Protein AF-A0A920D4X5-F1 (afdb_monomer)

Secondary structure (DSSP, 8-state):
-PPEEEEEE--TT-EEEETTTTEEEE-SHHHHHHTGGG-TTEEE-STTSEEEEEE---S---SSEEES-HHHHHHHHTS---TTS-----------

Nearest PDB structures (foldseek):
  6ac6-assembly3_B  TM=3.930E-01  e=8.722E+00  Mycolicibacterium smegmatis MC2 155
  6ac8-assembly3_B  TM=4.081E-01  e=9.304E+00  Mycolicibacterium smegmatis MC2 155

Structure (mmCIF, N/CA/C/O backbone):
data_AF-A0A920D4X5-F1
#
_entry.id   AF-A0A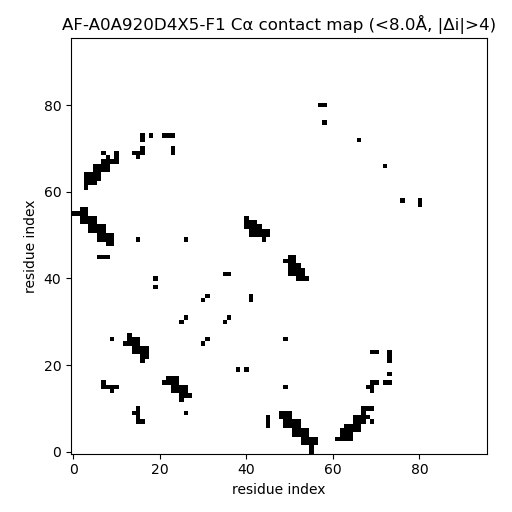920D4X5-F1
#
loop_
_atom_site.group_PDB
_atom_site.id
_atom_site.type_symbol
_atom_site.label_atom_id
_atom_site.label_alt_id
_atom_site.label_comp_id
_atom_site.label_asym_id
_atom_site.label_entity_id
_atom_site.label_seq_id
_atom_site.pdbx_PDB_ins_code
_atom_site.Cartn_x
_atom_site.Cartn_y
_atom_site.Cartn_z
_atom_site.occupancy
_atom_site.B_iso_or_equiv
_atom_site.auth_seq_id
_atom_site.auth_comp_id
_atom_site.auth_asym_id
_atom_site.auth_atom_id
_atom_site.pdbx_PDB_model_num
ATOM 1 N N . MET A 1 1 ? 8.922 7.213 -16.453 1.00 59.22 1 MET A N 1
ATOM 2 C CA . MET A 1 1 ? 9.005 5.748 -16.259 1.00 59.22 1 MET A CA 1
ATOM 3 C C . MET A 1 1 ? 7.571 5.243 -16.155 1.00 59.22 1 MET A C 1
ATOM 5 O O . MET A 1 1 ? 6.725 6.073 -15.837 1.00 59.22 1 MET A O 1
ATOM 9 N N . PRO A 1 2 ? 7.246 3.993 -16.524 1.00 82.12 2 PRO A N 1
ATOM 10 C CA . PRO A 1 2 ? 5.877 3.510 -16.369 1.00 82.12 2 PRO A CA 1
ATOM 11 C C . PRO A 1 2 ? 5.537 3.420 -14.877 1.00 82.12 2 PRO A C 1
ATOM 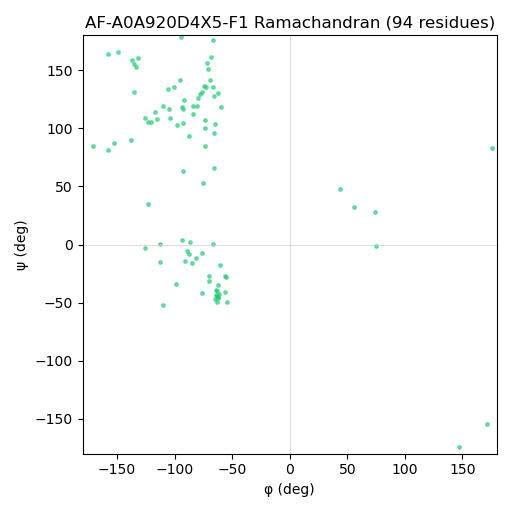13 O O . PRO A 1 2 ? 6.359 2.961 -14.086 1.00 82.12 2 PRO A O 1
ATOM 16 N N . GLN A 1 3 ? 4.350 3.891 -14.499 1.00 93.81 3 GLN A N 1
ATOM 17 C CA . GLN A 1 3 ? 3.829 3.663 -13.156 1.00 93.81 3 GLN A CA 1
ATOM 18 C C . GLN A 1 3 ? 3.360 2.209 -13.060 1.00 93.81 3 GLN A C 1
ATOM 20 O O . GLN A 1 3 ? 2.702 1.733 -13.982 1.00 93.81 3 GLN A O 1
ATOM 25 N N . ILE A 1 4 ? 3.683 1.527 -11.963 1.00 97.50 4 ILE A N 1
ATOM 26 C CA . ILE A 1 4 ? 3.310 0.123 -11.736 1.00 97.50 4 ILE A CA 1
ATOM 27 C C . ILE A 1 4 ? 2.103 0.076 -10.805 1.00 97.50 4 ILE A C 1
ATOM 29 O O . ILE A 1 4 ? 2.079 0.802 -9.806 1.00 97.50 4 ILE A O 1
ATOM 33 N N . ASN A 1 5 ? 1.101 -0.757 -11.110 1.00 98.19 5 ASN A N 1
ATOM 34 C CA . ASN A 1 5 ? -0.029 -0.960 -10.202 1.00 98.19 5 ASN A CA 1
ATOM 35 C C . ASN A 1 5 ? 0.322 -2.009 -9.135 1.00 98.19 5 ASN A C 1
ATOM 37 O O . ASN A 1 5 ? 0.465 -3.195 -9.431 1.00 98.19 5 ASN A O 1
ATOM 41 N N . HIS A 1 6 ? 0.433 -1.586 -7.880 1.00 98.44 6 HIS A N 1
ATOM 42 C CA . HIS A 1 6 ? 0.666 -2.448 -6.726 1.00 98.44 6 HIS A CA 1
ATOM 43 C C . HIS A 1 6 ? -0.660 -2.832 -6.076 1.00 98.44 6 HIS A C 1
ATOM 45 O O . HIS A 1 6 ? -1.371 -1.982 -5.539 1.00 98.44 6 HIS A O 1
ATOM 51 N N . ILE A 1 7 ? -0.967 -4.127 -6.057 1.00 98.62 7 ILE A N 1
ATOM 52 C CA . ILE A 1 7 ? -2.147 -4.673 -5.385 1.00 98.62 7 ILE A CA 1
ATOM 53 C C . ILE A 1 7 ? -1.714 -5.200 -4.017 1.00 98.62 7 ILE A C 1
ATOM 55 O O . ILE A 1 7 ? -1.124 -6.277 -3.907 1.00 98.62 7 ILE A O 1
ATOM 59 N N . HIS A 1 8 ? -2.008 -4.437 -2.966 1.00 98.56 8 HIS A N 1
ATOM 60 C CA . HIS A 1 8 ? -1.709 -4.797 -1.584 1.00 98.56 8 HIS A CA 1
ATOM 61 C C . HIS A 1 8 ? -2.890 -5.508 -0.944 1.00 98.56 8 HIS A C 1
ATOM 63 O O . HIS A 1 8 ? -3.856 -4.863 -0.534 1.00 98.56 8 HIS A O 1
ATOM 69 N N . TYR A 1 9 ? -2.789 -6.826 -0.798 1.00 98.56 9 TYR A N 1
ATOM 70 C CA . TYR A 1 9 ? -3.734 -7.597 -0.003 1.00 98.56 9 TYR A CA 1
ATOM 71 C C . TYR A 1 9 ? -3.452 -7.406 1.483 1.00 98.56 9 TYR A C 1
ATOM 73 O O . TYR A 1 9 ? -2.308 -7.509 1.931 1.00 98.56 9 TYR A O 1
ATOM 81 N N . ALA A 1 10 ? -4.507 -7.118 2.241 1.00 98.31 10 ALA A N 1
ATOM 82 C CA . ALA A 1 10 ? -4.412 -7.006 3.682 1.00 98.31 10 ALA A CA 1
ATOM 83 C C . ALA A 1 10 ? -4.148 -8.382 4.308 1.00 98.31 10 ALA A C 1
ATOM 85 O O . ALA A 1 10 ? -4.702 -9.393 3.869 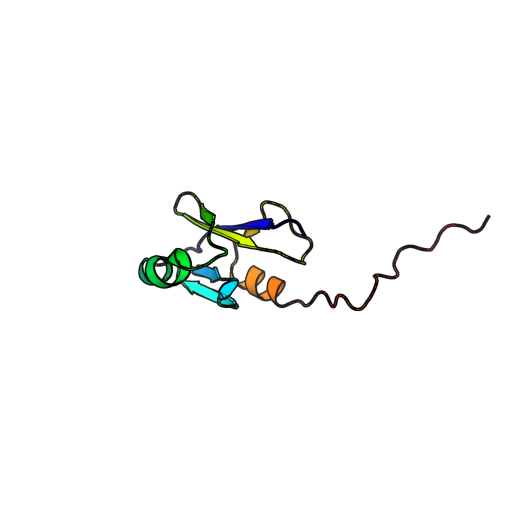1.00 98.31 10 ALA A O 1
ATOM 86 N N . THR A 1 11 ? -3.310 -8.417 5.343 1.00 98.44 11 THR A N 1
ATOM 87 C CA . THR A 1 11 ? -3.113 -9.622 6.161 1.00 98.44 11 THR A CA 1
ATOM 88 C C . THR A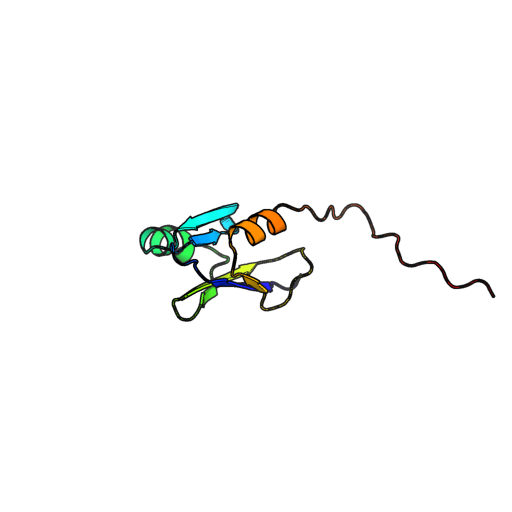 1 11 ? -4.383 -9.976 6.945 1.00 98.44 11 THR A C 1
ATOM 90 O O . THR A 1 11 ? -5.358 -9.223 6.969 1.00 98.44 11 THR A O 1
ATOM 93 N N . ASP A 1 12 ? -4.359 -11.101 7.659 1.00 97.50 12 ASP A N 1
ATOM 94 C CA . ASP A 1 12 ? -5.388 -11.491 8.634 1.00 97.50 12 ASP A CA 1
ATOM 95 C C . ASP A 1 12 ? -5.625 -10.432 9.730 1.00 97.50 12 ASP A C 1
ATOM 97 O O . ASP A 1 12 ? -6.734 -10.295 10.245 1.00 97.50 12 ASP A O 1
ATOM 101 N N . LYS A 1 13 ? -4.602 -9.634 10.046 1.00 97.38 13 LYS A N 1
ATOM 102 C CA . LYS A 1 13 ? -4.666 -8.493 10.974 1.00 97.38 13 LYS A CA 1
ATOM 103 C C . LYS A 1 13 ? -5.095 -7.183 10.309 1.00 97.38 13 LYS A C 1
ATOM 105 O O . LYS A 1 13 ? -5.146 -6.143 10.970 1.00 97.38 13 LYS A O 1
ATOM 110 N N . GLY A 1 14 ? -5.393 -7.216 9.013 1.00 97.81 14 GLY A N 1
ATOM 111 C CA . GLY A 1 14 ? -5.752 -6.041 8.231 1.00 97.81 14 GLY A CA 1
ATOM 112 C C . GLY A 1 14 ? -4.556 -5.145 7.911 1.00 97.81 14 GLY A C 1
ATOM 113 O O . GLY A 1 14 ? -4.734 -3.937 7.795 1.00 97.81 14 GLY A O 1
ATOM 114 N N . GLU A 1 15 ? -3.337 -5.680 7.826 1.00 98.69 15 GLU A N 1
ATOM 115 C CA . GLU A 1 15 ? -2.130 -4.877 7.600 1.00 98.69 15 GLU A CA 1
ATOM 116 C C . GLU A 1 15 ? -1.738 -4.827 6.121 1.00 98.69 15 GLU A C 1
ATOM 118 O O . GLU A 1 15 ? -1.809 -5.832 5.419 1.00 98.69 15 GLU A O 1
ATOM 123 N N . VAL A 1 16 ? -1.269 -3.666 5.658 1.00 98.56 16 VAL A N 1
ATOM 124 C CA . VAL A 1 16 ? -0.706 -3.459 4.314 1.00 98.56 16 VAL A CA 1
ATOM 125 C C . VAL A 1 16 ? 0.558 -2.608 4.381 1.00 98.56 16 VAL A C 1
ATOM 127 O O . VAL A 1 16 ? 0.767 -1.846 5.327 1.00 98.56 16 VAL A O 1
ATOM 130 N N . TYR A 1 17 ? 1.406 -2.696 3.356 1.00 98.31 17 TYR A N 1
ATOM 131 C CA . TYR A 1 17 ? 2.501 -1.747 3.192 1.00 98.31 17 TYR A CA 1
ATOM 132 C C . TYR A 1 17 ? 1.971 -0.451 2.574 1.00 98.31 17 TYR A C 1
ATOM 134 O O . TYR A 1 17 ? 1.353 -0.472 1.516 1.00 98.31 17 TYR A O 1
ATOM 142 N N . CYS A 1 18 ? 2.231 0.685 3.220 1.00 97.56 18 CYS A N 1
ATOM 143 C CA . CYS A 1 18 ? 1.918 2.002 2.680 1.00 97.56 18 CYS A CA 1
ATOM 144 C C . CYS A 1 18 ? 3.201 2.672 2.177 1.00 97.56 18 CYS A C 1
ATOM 146 O O . CYS A 1 18 ? 4.023 3.114 2.987 1.00 97.56 18 CYS A O 1
ATOM 148 N N . CYS A 1 19 ? 3.349 2.797 0.853 1.00 95.31 19 CYS A N 1
ATOM 149 C CA . CYS A 1 19 ? 4.517 3.434 0.235 1.00 95.31 19 CYS A CA 1
ATOM 150 C C . CYS A 1 19 ? 4.648 4.914 0.631 1.00 95.31 19 CYS A C 1
ATOM 152 O O . CYS A 1 19 ? 5.715 5.336 1.070 1.00 95.31 19 CYS A O 1
ATOM 154 N N . LEU A 1 20 ? 3.554 5.690 0.589 1.00 91.56 20 LEU A N 1
ATOM 155 C CA . LEU A 1 20 ? 3.561 7.114 0.963 1.00 91.56 20 LEU A CA 1
ATOM 156 C C . LEU A 1 20 ? 4.080 7.347 2.390 1.00 91.56 20 LEU A C 1
ATOM 158 O O . LEU A 1 20 ? 4.823 8.291 2.646 1.00 91.56 20 LEU A O 1
ATOM 162 N N . ARG A 1 21 ? 3.677 6.489 3.333 1.00 93.94 21 ARG A N 1
ATOM 163 C CA . ARG A 1 21 ? 4.096 6.575 4.740 1.00 93.94 21 ARG A CA 1
ATOM 164 C C . ARG A 1 21 ? 5.373 5.800 5.048 1.00 93.94 21 ARG A C 1
ATOM 166 O O . ARG A 1 21 ? 5.833 5.846 6.187 1.00 93.94 21 ARG A O 1
ATOM 173 N N . ASN A 1 22 ? 5.883 5.069 4.064 1.00 95.38 22 ASN A N 1
ATOM 174 C CA . ASN A 1 22 ? 7.002 4.149 4.148 1.00 95.38 22 ASN A CA 1
ATOM 175 C C . ASN A 1 22 ? 6.990 3.227 5.387 1.00 95.38 22 ASN A C 1
ATOM 177 O O . ASN A 1 22 ? 7.990 3.099 6.094 1.00 95.38 22 ASN A O 1
ATOM 181 N N . ARG A 1 23 ? 5.848 2.593 5.674 1.00 97.38 23 ARG A N 1
ATOM 182 C CA . ARG A 1 23 ? 5.706 1.633 6.783 1.00 97.38 23 ARG A CA 1
ATOM 183 C C . ARG A 1 23 ? 4.529 0.686 6.570 1.00 97.38 23 ARG A C 1
ATOM 185 O O . ARG A 1 23 ? 3.633 0.982 5.779 1.00 97.38 23 ARG A O 1
ATOM 192 N N . VAL A 1 24 ? 4.508 -0.413 7.319 1.00 98.44 24 VAL A N 1
ATOM 193 C CA . VAL A 1 24 ? 3.316 -1.263 7.453 1.00 98.44 24 VAL A CA 1
ATOM 194 C C . VAL A 1 24 ? 2.283 -0.546 8.325 1.00 98.44 24 VAL A C 1
ATOM 196 O O . VAL A 1 24 ? 2.630 0.080 9.330 1.00 98.44 24 VAL A O 1
ATOM 199 N N . VAL A 1 25 ? 1.023 -0.570 7.902 1.00 98.19 25 VAL A N 1
ATOM 200 C CA . VAL A 1 25 ? -0.102 0.109 8.555 1.00 98.19 25 VAL A CA 1
ATOM 201 C C . VAL A 1 25 ? -1.303 -0.821 8.627 1.00 98.19 25 VAL A C 1
ATOM 203 O O . VAL A 1 25 ? -1.455 -1.695 7.778 1.00 98.19 25 VAL A O 1
ATOM 206 N N . ARG A 1 26 ? -2.190 -0.586 9.596 1.00 98.12 26 ARG A N 1
ATOM 207 C CA . ARG A 1 26 ? -3.520 -1.196 9.598 1.00 98.12 26 ARG A CA 1
ATOM 208 C C . ARG A 1 26 ? -4.424 -0.455 8.612 1.00 98.12 26 ARG A C 1
ATOM 210 O O . ARG A 1 26 ? -4.504 0.769 8.660 1.00 98.12 26 ARG A O 1
ATOM 217 N N . LEU A 1 27 ? -5.083 -1.195 7.731 1.00 97.75 27 LEU A N 1
ATOM 218 C CA . LEU A 1 27 ? -5.987 -0.696 6.701 1.00 97.75 27 LEU A CA 1
ATOM 219 C C . LEU A 1 27 ? -7.435 -0.678 7.211 1.00 97.75 27 LEU A C 1
ATOM 221 O O . LEU A 1 27 ? -8.307 -1.394 6.719 1.00 97.75 27 LEU A O 1
ATOM 225 N N . ASP A 1 28 ? -7.679 0.131 8.235 1.00 96.69 28 ASP A N 1
ATOM 226 C CA . ASP A 1 28 ? -9.019 0.388 8.758 1.00 96.69 28 ASP A CA 1
ATOM 227 C C . ASP A 1 28 ? -9.642 1.654 8.146 1.00 96.69 28 ASP A C 1
ATOM 229 O O . ASP A 1 28 ? -9.052 2.330 7.300 1.00 96.69 28 ASP A O 1
ATOM 233 N N . GLU A 1 29 ? -10.875 1.959 8.544 1.00 95.75 29 GLU A N 1
ATOM 234 C CA . GLU A 1 29 ? -11.629 3.106 8.035 1.00 95.75 29 GLU A CA 1
ATOM 235 C C . GLU A 1 29 ? -10.958 4.453 8.357 1.00 95.75 29 GLU A C 1
ATOM 237 O O . GLU A 1 29 ? -10.969 5.357 7.519 1.00 95.75 29 GLU A O 1
ATOM 242 N N . ASP A 1 30 ? -10.301 4.581 9.517 1.00 95.88 30 ASP A N 1
ATOM 243 C CA . ASP A 1 30 ? -9.511 5.775 9.851 1.00 95.88 30 ASP A CA 1
ATOM 244 C C . ASP A 1 30 ? -8.353 5.931 8.862 1.00 95.88 30 ASP A C 1
ATOM 246 O O . ASP A 1 30 ? -8.154 7.010 8.295 1.00 95.88 30 ASP A O 1
ATOM 250 N N . HIS A 1 31 ? -7.636 4.841 8.564 1.00 95.94 31 HIS A N 1
ATOM 251 C CA . HIS A 1 31 ? -6.550 4.902 7.598 1.00 95.94 31 HIS A CA 1
ATOM 252 C C . HIS A 1 31 ? -7.040 5.275 6.194 1.00 95.94 31 HIS A C 1
ATOM 254 O O . HIS A 1 31 ? -6.447 6.125 5.522 1.00 95.94 31 HIS A O 1
ATOM 260 N N . ARG A 1 32 ? -8.144 4.663 5.758 1.00 96.00 32 ARG A N 1
ATOM 261 C CA . ARG A 1 32 ? -8.750 4.901 4.443 1.00 96.00 32 ARG A CA 1
ATOM 262 C C . ARG A 1 32 ? -9.225 6.345 4.291 1.00 96.00 32 ARG A C 1
ATOM 264 O O . ARG A 1 32 ? -8.875 7.010 3.317 1.00 96.00 32 ARG A O 1
ATOM 271 N N . SER A 1 33 ? -9.970 6.844 5.273 1.00 95.06 33 SER A N 1
ATOM 272 C CA . SER A 1 33 ? -10.568 8.182 5.241 1.00 95.06 33 SER A CA 1
ATOM 273 C C . SER A 1 33 ? -9.544 9.305 5.373 1.00 95.06 33 SER A C 1
ATOM 275 O O . SER A 1 33 ? -9.740 10.368 4.787 1.00 95.06 33 SER A O 1
ATOM 277 N N . ARG A 1 34 ? -8.441 9.090 6.100 1.00 94.00 34 ARG A N 1
ATOM 278 C CA . ARG A 1 34 ? -7.447 10.143 6.369 1.00 94.00 34 ARG A CA 1
ATOM 279 C C . ARG A 1 34 ? -6.235 10.102 5.457 1.00 94.00 34 ARG A C 1
ATOM 281 O O . ARG A 1 34 ? -5.678 11.156 5.160 1.00 94.00 34 ARG A O 1
ATOM 288 N N . PHE A 1 35 ? -5.799 8.911 5.052 1.00 95.81 35 PHE A N 1
ATOM 289 C CA . PHE A 1 35 ? -4.579 8.753 4.262 1.00 95.81 35 PHE A CA 1
ATOM 290 C C . PHE A 1 35 ? -4.880 8.329 2.831 1.00 95.81 35 PHE A C 1
ATOM 292 O O . PHE A 1 35 ? -4.414 9.005 1.921 1.00 95.81 35 PHE A O 1
ATOM 299 N N . CYS A 1 36 ? -5.665 7.272 2.599 1.00 96.81 36 CYS A N 1
ATOM 300 C CA . CYS A 1 36 ? -5.935 6.819 1.226 1.00 96.81 36 CYS A CA 1
ATOM 301 C C . CYS A 1 36 ? -6.698 7.873 0.409 1.00 96.81 36 CYS A C 1
ATOM 303 O O . CYS A 1 36 ? -6.298 8.158 -0.714 1.00 96.81 36 CYS A O 1
ATOM 305 N N . SER A 1 37 ? -7.715 8.513 0.994 1.00 94.62 37 SER A N 1
ATOM 306 C CA . SER A 1 37 ? -8.564 9.529 0.341 1.00 94.62 37 SER A CA 1
ATOM 307 C C . SER A 1 37 ? -7.810 10.728 -0.252 1.00 94.62 37 SER A C 1
ATOM 309 O O . SER A 1 37 ? -8.287 11.353 -1.195 1.00 94.62 37 SER A O 1
ATOM 311 N N . SER A 1 38 ? -6.641 11.058 0.304 1.00 94.31 38 SER A N 1
ATOM 312 C CA . SER A 1 38 ? -5.796 12.182 -0.119 1.00 94.31 38 SER A CA 1
ATOM 313 C C . SER A 1 38 ? -4.471 11.734 -0.744 1.00 94.31 38 SER A C 1
ATOM 315 O O . SER A 1 38 ? -3.649 12.561 -1.145 1.00 94.31 38 SER A O 1
ATOM 317 N N . CYS A 1 39 ? -4.233 10.424 -0.836 1.00 97.44 39 CYS A N 1
ATOM 318 C CA . CYS A 1 39 ? -2.993 9.875 -1.356 1.00 97.44 39 CYS A CA 1
ATOM 319 C C . CYS A 1 39 ? -3.000 9.891 -2.887 1.00 97.44 39 CYS A C 1
ATOM 321 O O . CYS A 1 39 ? -3.774 9.181 -3.518 1.00 97.44 39 CYS A O 1
ATOM 323 N N . LYS A 1 40 ? -2.049 10.607 -3.496 1.00 95.94 40 LYS A N 1
ATOM 324 C CA . LYS A 1 40 ? -1.865 10.645 -4.961 1.00 95.94 40 LYS A CA 1
ATOM 325 C C . LYS A 1 40 ? -1.557 9.289 -5.614 1.00 95.94 40 LYS A C 1
ATOM 327 O O . LYS A 1 40 ? -1.613 9.188 -6.830 1.00 95.94 40 LYS A O 1
ATOM 332 N N . MET A 1 41 ? -1.138 8.301 -4.821 1.00 97.06 41 MET A N 1
ATOM 333 C CA . MET A 1 41 ? -0.847 6.947 -5.297 1.00 97.06 41 MET A CA 1
ATOM 334 C C . MET A 1 41 ? -2.079 6.045 -5.211 1.00 97.06 41 MET A C 1
ATOM 336 O O . MET A 1 41 ? -2.041 4.956 -5.756 1.00 97.06 41 MET A O 1
ATOM 340 N N . TYR A 1 42 ? -3.139 6.434 -4.497 1.00 97.94 42 TYR A N 1
ATOM 341 C CA . TYR A 1 42 ? -4.313 5.583 -4.325 1.00 97.94 42 TYR A CA 1
ATOM 342 C C . TYR A 1 42 ? -5.036 5.376 -5.660 1.00 97.94 42 TYR A C 1
ATOM 344 O O . TYR A 1 42 ? -5.368 6.349 -6.333 1.00 97.94 42 TYR A O 1
ATOM 352 N N . ASN A 1 43 ? -5.282 4.116 -6.021 1.00 97.62 43 ASN A N 1
ATOM 353 C CA . ASN A 1 43 ? -5.892 3.732 -7.296 1.00 97.62 43 ASN A CA 1
ATOM 354 C C . ASN A 1 43 ? -7.143 2.847 -7.135 1.00 97.62 43 ASN A C 1
ATOM 356 O O . ASN A 1 43 ? -7.803 2.529 -8.119 1.00 97.62 43 ASN A O 1
ATOM 360 N N . GLY A 1 44 ? -7.503 2.472 -5.903 1.00 97.31 44 GLY A N 1
ATOM 361 C CA . GLY A 1 44 ? -8.747 1.762 -5.624 1.00 97.31 44 GLY A CA 1
ATOM 362 C C . GLY A 1 44 ? -8.665 0.770 -4.472 1.00 97.31 44 GLY A C 1
ATOM 363 O O . GLY A 1 44 ? -7.660 0.648 -3.767 1.00 97.31 44 GLY A O 1
ATOM 364 N N . ASP A 1 45 ? -9.759 0.038 -4.305 1.00 95.56 45 ASP A N 1
ATOM 365 C CA . ASP A 1 45 ? -9.926 -1.014 -3.315 1.00 95.56 45 ASP A CA 1
ATOM 366 C C . ASP A 1 45 ? -9.835 -2.364 -4.015 1.00 95.56 45 ASP A C 1
ATOM 368 O O . ASP A 1 45 ? -10.700 -2.675 -4.829 1.00 95.56 45 ASP A O 1
ATOM 372 N N . ALA A 1 46 ? -8.831 -3.177 -3.676 1.00 96.94 46 ALA A N 1
ATOM 373 C CA . ALA A 1 46 ? -8.531 -4.470 -4.307 1.00 96.94 46 ALA A CA 1
ATOM 374 C C . ALA A 1 46 ? -9.640 -5.529 -4.077 1.00 96.94 46 ALA A C 1
ATOM 376 O O . ALA A 1 46 ? -9.468 -6.505 -3.335 1.00 96.94 46 ALA A O 1
ATOM 377 N N . GLY A 1 47 ? -10.830 -5.306 -4.638 1.00 94.19 47 GLY A N 1
ATOM 378 C CA . GLY A 1 47 ? -12.057 -6.052 -4.359 1.00 94.19 47 GLY A CA 1
ATOM 379 C C . GLY A 1 47 ? -12.440 -6.059 -2.875 1.00 94.19 47 GLY A C 1
ATOM 380 O O . GLY A 1 47 ? -12.913 -7.076 -2.377 1.00 94.19 47 GLY A O 1
ATOM 381 N N . GLY A 1 48 ? -12.140 -4.984 -2.136 1.00 94.50 48 GLY A N 1
ATOM 382 C CA . GLY A 1 48 ? -12.384 -4.882 -0.688 1.00 94.50 48 GLY A CA 1
ATOM 383 C C . GLY A 1 48 ? -11.415 -5.671 0.206 1.00 94.50 48 GLY A C 1
ATOM 384 O O . GLY A 1 48 ? -11.504 -5.583 1.427 1.00 94.50 48 GLY A O 1
ATOM 385 N N . ARG A 1 49 ? -10.455 -6.409 -0.368 1.00 96.88 49 ARG A N 1
ATOM 386 C CA . ARG A 1 49 ? -9.477 -7.230 0.379 1.00 96.88 49 ARG A CA 1
ATOM 387 C C . ARG A 1 49 ? -8.162 -6.505 0.675 1.00 96.88 49 ARG A C 1
ATOM 389 O O . ARG A 1 49 ? -7.217 -7.114 1.170 1.00 96.88 49 ARG A O 1
ATOM 396 N N . GLY A 1 50 ? -8.067 -5.229 0.320 1.00 97.81 50 GLY A N 1
ATOM 397 C CA . GLY A 1 50 ? -6.804 -4.507 0.287 1.00 97.81 50 GLY A CA 1
ATOM 398 C C . GLY A 1 50 ? -6.928 -3.129 -0.351 1.00 97.81 50 GLY A C 1
ATOM 399 O O . GLY A 1 50 ? -8.020 -2.554 -0.359 1.00 97.81 50 GLY A O 1
ATOM 400 N N . VAL A 1 51 ? -5.818 -2.633 -0.900 1.00 98.31 51 VAL A N 1
ATOM 401 C CA . VAL A 1 51 ? -5.749 -1.400 -1.704 1.00 98.31 51 VAL A CA 1
ATOM 402 C C . VAL A 1 51 ? -4.933 -1.610 -2.970 1.00 98.31 51 VAL A C 1
ATOM 404 O O . VAL A 1 51 ? -4.010 -2.423 -2.997 1.00 98.31 51 VAL A O 1
ATOM 407 N N . GLU A 1 52 ? -5.251 -0.828 -3.989 1.00 98.56 52 GLU A N 1
ATOM 408 C CA . GLU A 1 52 ? -4.448 -0.670 -5.193 1.00 98.56 52 GLU A CA 1
ATOM 409 C C . GLU A 1 52 ? -3.744 0.683 -5.153 1.00 98.56 52 GLU A C 1
ATOM 411 O O . GLU A 1 52 ? -4.353 1.708 -4.824 1.00 98.56 52 GLU A O 1
ATOM 416 N N . CYS A 1 53 ? -2.452 0.682 -5.464 1.00 98.12 53 CYS A N 1
ATOM 417 C CA . CYS A 1 53 ? -1.612 1.867 -5.425 1.00 98.12 53 CYS A CA 1
ATOM 418 C C . CYS A 1 53 ? -0.736 1.952 -6.679 1.00 98.12 53 CYS A C 1
ATOM 420 O O . CYS A 1 53 ? -0.047 0.997 -7.013 1.00 98.12 53 CYS A O 1
ATOM 422 N N . LEU A 1 54 ? -0.706 3.110 -7.329 1.00 97.75 54 LEU A N 1
ATOM 423 C CA . LEU A 1 54 ? 0.046 3.370 -8.552 1.00 97.75 54 LEU A CA 1
ATOM 424 C C . LEU A 1 54 ? 1.221 4.318 -8.252 1.00 97.75 54 LEU A C 1
ATOM 426 O O . LEU A 1 54 ? 1.009 5.446 -7.792 1.00 97.75 54 LEU A O 1
ATOM 430 N N . TRP A 1 55 ? 2.465 3.888 -8.489 1.00 95.38 55 TRP A N 1
ATOM 431 C CA . TRP A 1 55 ? 3.644 4.756 -8.338 1.00 95.38 55 TRP A CA 1
ATOM 432 C C . TRP A 1 55 ? 4.793 4.401 -9.290 1.00 95.38 55 TRP A C 1
ATOM 434 O O . TRP A 1 55 ? 4.816 3.337 -9.903 1.00 95.38 55 TRP A O 1
ATOM 444 N N . ASP A 1 56 ? 5.753 5.324 -9.408 1.00 93.50 56 ASP A N 1
ATOM 445 C CA . ASP A 1 56 ? 6.999 5.126 -10.157 1.00 93.50 56 ASP A CA 1
ATOM 446 C C . ASP A 1 56 ? 7.935 4.193 -9.373 1.00 93.50 56 ASP A C 1
ATOM 448 O O . ASP A 1 56 ? 8.766 4.644 -8.578 1.00 93.50 56 ASP A O 1
ATOM 452 N N . ASP A 1 57 ? 7.759 2.882 -9.530 1.00 92.44 57 ASP A N 1
ATOM 453 C CA . ASP A 1 57 ? 8.619 1.900 -8.876 1.00 92.44 57 ASP A CA 1
ATOM 454 C C . ASP A 1 57 ? 9.889 1.664 -9.694 1.00 92.44 57 ASP A C 1
ATOM 456 O O . ASP A 1 57 ? 9.848 1.244 -10.848 1.00 92.44 57 ASP A O 1
ATOM 460 N N . LEU A 1 58 ? 11.045 1.945 -9.094 1.00 89.75 58 LEU A N 1
ATOM 461 C CA . LEU A 1 58 ? 12.341 1.749 -9.747 1.00 89.75 58 LEU A CA 1
ATOM 462 C C . LEU A 1 58 ? 12.813 0.287 -9.677 1.00 89.75 58 LEU A C 1
ATOM 464 O O . LEU A 1 58 ? 13.804 -0.089 -10.319 1.00 89.75 58 LEU A O 1
ATOM 468 N N . ARG A 1 59 ? 12.163 -0.549 -8.863 1.00 91.81 59 ARG A N 1
ATOM 469 C CA . ARG A 1 59 ? 12.473 -1.975 -8.744 1.00 91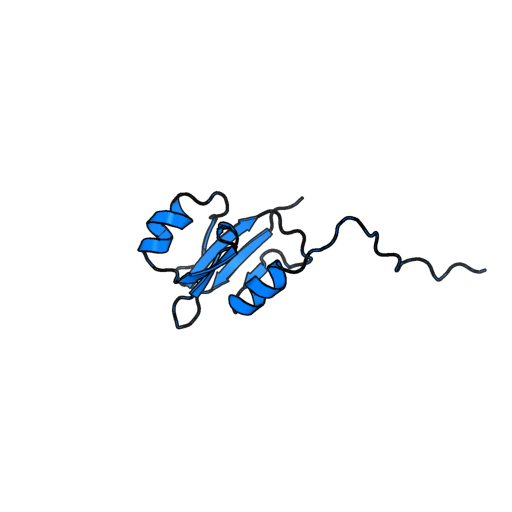.81 59 ARG A CA 1
ATOM 470 C C . ARG A 1 59 ? 12.012 -2.713 -9.999 1.00 91.81 59 ARG A C 1
ATOM 472 O O . ARG A 1 59 ? 11.167 -2.250 -10.747 1.00 91.81 59 ARG A O 1
ATOM 479 N N . ASP A 1 60 ? 12.639 -3.857 -10.244 1.00 92.00 60 ASP A N 1
ATOM 480 C CA . ASP A 1 60 ? 12.201 -4.762 -11.306 1.00 92.00 60 ASP A CA 1
ATOM 481 C C . ASP A 1 60 ? 11.129 -5.689 -10.721 1.00 92.00 60 ASP A C 1
ATOM 483 O O . ASP A 1 60 ? 11.447 -6.653 -10.021 1.00 92.00 60 ASP A O 1
ATOM 487 N N . VAL A 1 61 ? 9.865 -5.297 -10.880 1.00 93.94 61 VAL A N 1
ATOM 488 C CA . VAL A 1 61 ? 8.681 -6.008 -10.380 1.00 93.94 61 VAL A CA 1
ATOM 489 C C . VAL A 1 61 ? 7.649 -6.137 -11.498 1.00 93.94 61 VAL A C 1
ATOM 491 O O . VAL A 1 61 ? 7.711 -5.423 -12.497 1.00 93.94 61 VAL A O 1
ATOM 494 N N . SER A 1 62 ? 6.712 -7.074 -11.355 1.00 96.38 62 SER A N 1
ATOM 495 C CA . SER A 1 62 ? 5.648 -7.264 -12.343 1.00 96.38 62 SER A CA 1
ATOM 496 C C . SER A 1 62 ? 4.669 -6.092 -12.354 1.00 96.38 62 SER A C 1
ATOM 498 O O . SER A 1 62 ? 4.552 -5.367 -11.371 1.00 96.38 62 SER A O 1
ATOM 500 N N . ASP A 1 63 ? 3.904 -5.962 -13.437 1.00 96.25 63 ASP A N 1
ATOM 501 C CA . ASP A 1 63 ? 2.767 -5.045 -13.517 1.00 96.25 63 ASP A CA 1
ATOM 502 C C . ASP A 1 63 ? 1.499 -5.824 -13.930 1.00 96.25 63 ASP A C 1
ATOM 504 O O . ASP A 1 63 ? 1.435 -6.315 -15.062 1.00 96.25 63 ASP A O 1
ATOM 508 N N . PRO A 1 64 ? 0.518 -6.025 -13.024 1.00 97.25 64 PRO A N 1
ATOM 509 C CA . PRO A 1 64 ? 0.493 -5.544 -11.639 1.00 97.25 64 PRO A CA 1
ATOM 510 C C . PRO A 1 64 ? 1.491 -6.272 -10.714 1.00 97.25 64 PRO A C 1
ATOM 512 O O . PRO A 1 64 ? 1.791 -7.458 -10.895 1.00 97.25 64 PRO A O 1
ATOM 515 N N . HIS A 1 65 ? 1.968 -5.583 -9.672 1.00 98.06 65 HIS A N 1
ATOM 516 C CA . HIS A 1 65 ? 2.782 -6.167 -8.597 1.00 98.06 65 HIS A CA 1
ATOM 517 C C . HIS A 1 65 ? 1.888 -6.609 -7.444 1.00 98.06 65 HIS A C 1
ATOM 519 O O . HIS A 1 65 ? 1.220 -5.795 -6.805 1.00 98.06 65 HIS A O 1
ATOM 525 N N . LEU A 1 66 ? 1.864 -7.909 -7.158 1.00 98.44 66 LEU A N 1
ATOM 526 C CA . LEU A 1 66 ? 1.021 -8.466 -6.102 1.00 98.44 66 LEU A CA 1
ATOM 527 C C . LEU A 1 66 ? 1.780 -8.526 -4.778 1.00 98.44 66 LEU A C 1
ATOM 529 O O . LEU A 1 66 ? 2.821 -9.176 -4.669 1.00 98.44 66 LEU A O 1
ATOM 533 N N . VAL A 1 67 ? 1.214 -7.910 -3.744 1.00 98.38 67 VAL A N 1
ATOM 534 C CA . VAL A 1 67 ? 1.796 -7.869 -2.403 1.00 98.38 67 VAL A CA 1
ATOM 535 C C . VAL A 1 67 ? 0.880 -8.585 -1.419 1.00 98.38 67 VAL A C 1
ATOM 537 O O . VAL A 1 67 ? -0.222 -8.124 -1.132 1.00 98.38 67 VAL A O 1
ATOM 540 N N . THR A 1 68 ? 1.358 -9.701 -0.869 1.00 98.19 68 THR A N 1
ATOM 541 C CA . THR A 1 68 ? 0.660 -10.487 0.168 1.00 98.19 68 THR A CA 1
ATOM 542 C C . THR A 1 68 ? 1.364 -10.467 1.525 1.00 98.19 68 THR A C 1
ATOM 544 O O . THR A 1 68 ? 0.773 -10.856 2.526 1.00 98.19 68 THR A O 1
ATOM 547 N N . ASP A 1 69 ? 2.626 -10.031 1.570 1.00 98.44 69 ASP A N 1
ATOM 548 C CA . ASP A 1 69 ? 3.397 -9.841 2.801 1.00 98.44 69 ASP A CA 1
ATOM 549 C C . ASP A 1 69 ? 3.879 -8.381 2.861 1.00 98.44 69 ASP A C 1
ATOM 551 O O . ASP A 1 69 ? 4.806 -8.003 2.130 1.00 98.44 69 ASP A O 1
ATOM 555 N N . PRO A 1 70 ? 3.263 -7.539 3.709 1.00 98.50 70 PRO A N 1
ATOM 556 C CA . PRO A 1 70 ? 3.585 -6.121 3.764 1.00 98.50 70 PRO A CA 1
ATOM 557 C C . PRO A 1 70 ? 4.968 -5.842 4.368 1.00 98.50 70 PRO A C 1
ATOM 559 O O . PRO A 1 70 ? 5.590 -4.837 4.024 1.00 98.50 70 PRO A O 1
ATOM 562 N N . HIS A 1 71 ? 5.487 -6.716 5.233 1.00 98.31 71 HIS A N 1
ATOM 563 C CA . HIS A 1 71 ? 6.810 -6.536 5.831 1.00 98.31 71 HIS A CA 1
ATOM 564 C C . HIS A 1 71 ? 7.915 -6.876 4.836 1.00 98.31 71 HIS A C 1
ATOM 566 O O . HIS A 1 71 ? 8.894 -6.131 4.725 1.00 98.31 71 HIS A O 1
ATOM 572 N N . LYS A 1 72 ? 7.743 -7.963 4.074 1.00 98.06 72 LYS A N 1
ATOM 573 C CA . LYS A 1 72 ? 8.654 -8.316 2.981 1.00 98.06 72 LYS A CA 1
ATOM 574 C C . LYS A 1 72 ? 8.677 -7.229 1.913 1.00 98.06 72 LYS A C 1
ATOM 576 O O . LYS A 1 72 ? 9.755 -6.862 1.448 1.00 98.06 72 LYS A O 1
ATOM 581 N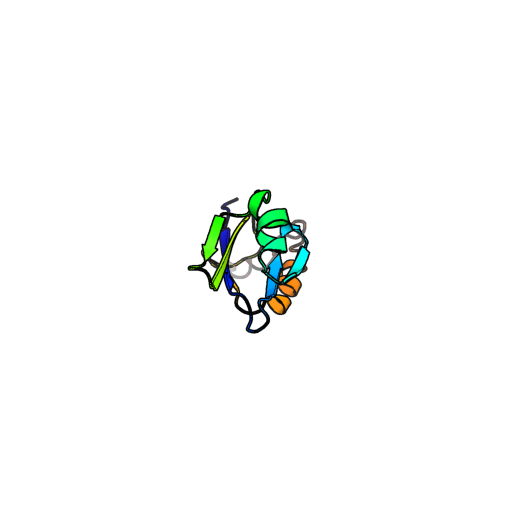 N . GLU A 1 73 ? 7.511 -6.696 1.559 1.00 97.81 73 GLU A N 1
ATOM 582 C CA . GLU A 1 73 ? 7.405 -5.611 0.588 1.00 97.81 73 GLU A CA 1
ATOM 583 C C . GLU A 1 73 ? 8.061 -4.324 1.092 1.00 97.81 73 GLU A C 1
ATOM 585 O O . GLU A 1 73 ? 8.871 -3.738 0.376 1.00 97.81 73 GLU A O 1
ATOM 590 N N . TRP A 1 74 ? 7.793 -3.921 2.340 1.00 97.44 74 TRP A N 1
ATOM 591 C CA . TRP A 1 74 ? 8.462 -2.775 2.956 1.00 97.44 74 TRP A CA 1
ATOM 592 C C . TRP A 1 74 ? 9.983 -2.925 2.898 1.00 97.44 74 TRP A C 1
ATOM 594 O O . TRP A 1 74 ? 10.667 -2.015 2.431 1.00 97.44 74 TRP A O 1
ATOM 604 N N . ALA A 1 75 ? 10.510 -4.083 3.310 1.00 96.69 75 ALA A N 1
ATOM 605 C CA . ALA A 1 75 ? 11.941 -4.366 3.293 1.00 96.69 75 ALA A CA 1
ATOM 606 C C . ALA A 1 75 ? 12.524 -4.362 1.869 1.00 96.69 75 ALA A C 1
ATOM 608 O O . ALA A 1 75 ? 13.621 -3.845 1.653 1.00 96.69 75 ALA A O 1
ATOM 609 N N . ALA A 1 76 ? 11.801 -4.907 0.886 1.00 94.62 76 ALA A N 1
ATOM 610 C CA . ALA A 1 76 ? 12.200 -4.865 -0.518 1.00 94.62 76 ALA A CA 1
ATOM 611 C C . ALA A 1 76 ? 12.237 -3.426 -1.051 1.00 94.62 76 ALA A C 1
ATOM 613 O O . ALA A 1 76 ? 13.178 -3.075 -1.762 1.00 94.62 76 ALA A O 1
ATOM 614 N N . ASN A 1 77 ? 11.277 -2.588 -0.654 1.00 92.88 77 ASN A N 1
ATOM 615 C CA . ASN A 1 77 ? 11.198 -1.187 -1.064 1.00 92.88 77 ASN A CA 1
ATOM 616 C C . ASN A 1 77 ? 12.204 -0.265 -0.346 1.00 92.88 77 ASN A C 1
ATOM 618 O O . ASN A 1 77 ? 12.346 0.895 -0.715 1.00 92.88 77 ASN A O 1
ATOM 622 N N . GLN A 1 78 ? 12.944 -0.756 0.658 1.00 91.44 78 GLN A N 1
ATOM 623 C CA . GLN A 1 78 ? 14.060 -0.002 1.256 1.00 91.44 78 GLN A CA 1
ATOM 624 C C . GLN A 1 78 ? 15.374 -0.173 0.486 1.00 91.44 78 GLN A C 1
ATOM 626 O O . GLN A 1 78 ? 16.331 0.576 0.705 1.00 91.44 78 GLN A O 1
ATOM 631 N N . LYS A 1 79 ? 15.463 -1.183 -0.387 1.00 82.62 79 LYS A N 1
ATOM 632 C CA . LYS A 1 79 ? 16.690 -1.475 -1.125 1.00 82.62 79 LYS A CA 1
ATOM 633 C C . LYS A 1 79 ? 16.875 -0.412 -2.199 1.00 82.62 79 LYS A C 1
ATOM 635 O O . LYS A 1 79 ? 16.177 -0.404 -3.208 1.00 82.62 79 LYS A O 1
ATOM 640 N N . ARG A 1 80 ? 17.835 0.489 -1.983 1.00 60.06 80 ARG A N 1
ATOM 641 C CA . ARG A 1 80 ? 18.254 1.450 -3.004 1.00 60.06 80 ARG A CA 1
ATOM 642 C C . ARG A 1 80 ? 18.767 0.670 -4.217 1.00 60.06 80 ARG A C 1
ATOM 644 O O . ARG A 1 80 ? 19.769 -0.032 -4.102 1.00 60.06 80 ARG A O 1
ATOM 651 N N . LYS A 1 81 ? 18.126 0.819 -5.378 1.00 55.47 81 LYS A N 1
ATOM 652 C CA . LYS A 1 81 ? 18.873 0.743 -6.637 1.00 55.47 81 LYS A CA 1
ATOM 653 C C . LYS A 1 81 ? 19.654 2.043 -6.705 1.00 55.47 81 LYS A C 1
ATOM 655 O O . LYS A 1 81 ? 19.078 3.097 -6.957 1.00 55.47 81 LYS A O 1
ATOM 660 N N . ASP A 1 82 ? 20.932 1.985 -6.360 1.00 51.22 82 ASP A N 1
ATOM 661 C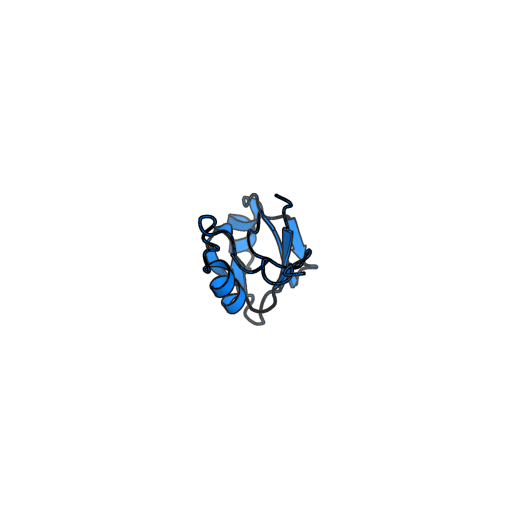 CA . ASP A 1 82 ? 21.815 3.114 -6.594 1.00 51.22 82 ASP A CA 1
ATOM 662 C C . ASP A 1 82 ? 21.911 3.299 -8.114 1.00 51.22 82 ASP A C 1
ATOM 664 O O . ASP A 1 82 ? 22.528 2.499 -8.813 1.00 51.22 82 ASP A O 1
ATOM 668 N N . SER A 1 83 ? 21.225 4.308 -8.649 1.00 54.69 83 SER A N 1
ATOM 669 C CA . SER A 1 83 ? 21.215 4.620 -10.083 1.00 54.69 83 SER A CA 1
ATOM 670 C C . SER A 1 83 ? 22.578 5.106 -10.593 1.00 54.69 83 SER A C 1
ATOM 672 O O . SER A 1 8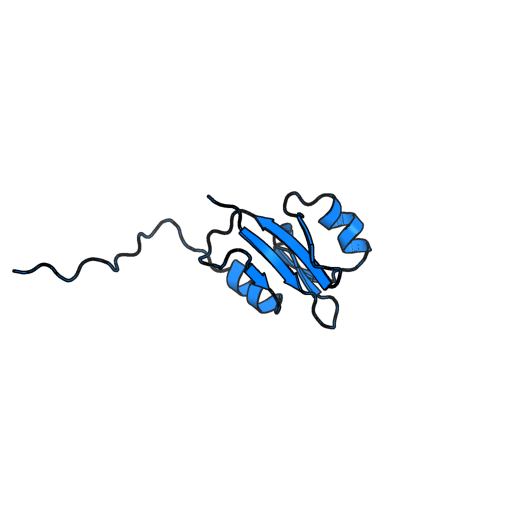3 ? 22.698 5.450 -11.765 1.00 54.69 83 SER A O 1
ATOM 674 N N . SER A 1 84 ? 23.593 5.182 -9.724 1.00 49.06 84 SER A N 1
ATOM 675 C CA . SER A 1 84 ? 24.941 5.646 -10.051 1.00 49.06 84 SER A CA 1
ATOM 676 C C . SER A 1 84 ? 25.888 4.558 -10.566 1.00 49.06 84 SER A C 1
ATOM 678 O O . SER A 1 84 ? 26.967 4.902 -11.047 1.00 49.06 84 SER A O 1
ATOM 680 N N . TYR A 1 85 ? 25.509 3.274 -10.524 1.00 45.88 85 TYR A N 1
ATOM 681 C CA . TYR A 1 85 ? 26.354 2.195 -11.042 1.00 45.88 85 TYR A CA 1
ATOM 682 C C . TYR A 1 85 ? 25.695 1.492 -12.237 1.00 45.88 85 TYR A C 1
ATOM 684 O O . TYR A 1 85 ? 24.721 0.760 -12.044 1.00 45.88 85 TYR A O 1
ATOM 692 N N . PRO A 1 86 ? 26.188 1.685 -13.477 1.00 48.78 86 PRO A N 1
ATOM 693 C CA . PRO A 1 86 ? 25.783 0.830 -14.581 1.00 48.78 86 PRO A CA 1
ATOM 694 C C . PRO A 1 86 ? 26.219 -0.606 -14.269 1.00 48.78 86 PRO A C 1
ATOM 696 O O . PRO A 1 86 ? 27.355 -0.856 -13.867 1.00 48.78 86 PRO A O 1
ATOM 699 N N . ASP A 1 87 ? 25.289 -1.545 -14.418 1.00 52.19 87 ASP A N 1
ATOM 700 C CA . ASP A 1 87 ? 25.527 -2.974 -14.237 1.00 52.19 87 ASP A CA 1
ATOM 701 C C . ASP A 1 87 ? 26.500 -3.471 -15.320 1.00 52.19 87 ASP A C 1
ATOM 703 O O . ASP A 1 87 ? 26.121 -3.749 -16.459 1.00 52.19 87 ASP A O 1
ATOM 707 N N . THR A 1 88 ? 27.792 -3.537 -14.990 1.00 52.88 88 THR A N 1
ATOM 708 C CA . THR A 1 88 ? 28.857 -4.024 -15.881 1.00 52.88 88 THR A CA 1
ATOM 709 C C . THR A 1 88 ? 28.835 -5.556 -16.000 1.00 52.88 88 THR A C 1
ATOM 711 O O . THR A 1 88 ? 29.844 -6.225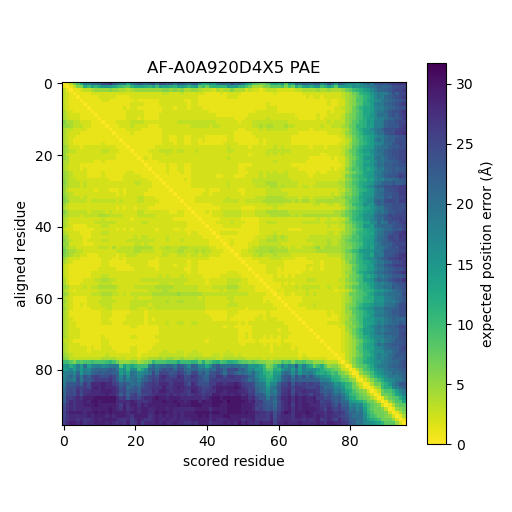 -15.773 1.00 52.88 88 THR A O 1
ATOM 714 N N . ARG A 1 89 ? 27.688 -6.149 -16.351 1.00 56.97 89 ARG A N 1
ATOM 715 C CA . ARG A 1 89 ? 27.554 -7.591 -16.637 1.00 56.97 89 ARG A CA 1
ATOM 716 C C . ARG A 1 89 ? 26.988 -7.916 -18.019 1.00 56.97 89 ARG A C 1
ATOM 718 O O . ARG A 1 89 ? 26.367 -8.955 -18.208 1.00 56.97 89 ARG A O 1
ATOM 725 N N . MET A 1 90 ? 27.317 -7.115 -19.029 1.00 54.47 90 MET A N 1
ATOM 726 C CA . MET A 1 90 ? 27.331 -7.597 -20.415 1.00 54.47 90 MET A CA 1
ATOM 727 C C . MET A 1 90 ? 28.554 -7.073 -21.163 1.00 54.47 90 MET A C 1
ATOM 729 O O . MET A 1 90 ? 28.505 -6.020 -21.786 1.00 54.47 90 MET A O 1
ATOM 733 N N . SER A 1 91 ? 29.657 -7.821 -21.114 1.00 52.94 91 SER A N 1
ATOM 734 C CA . SER A 1 91 ? 30.630 -7.908 -22.214 1.00 52.94 91 SER A CA 1
ATOM 735 C C . SER A 1 91 ? 31.636 -9.009 -21.914 1.00 52.94 91 SER A C 1
ATOM 737 O O . SER A 1 91 ? 32.710 -8.786 -21.366 1.00 52.94 91 SER A O 1
ATOM 739 N N . SER A 1 92 ? 31.277 -10.235 -22.262 1.00 51.94 92 SER A N 1
ATOM 740 C CA . SER A 1 92 ? 32.248 -11.295 -22.518 1.00 51.94 92 SER A CA 1
ATOM 741 C C . SER A 1 92 ? 31.603 -12.250 -23.501 1.00 51.94 92 SER A C 1
ATOM 743 O O . SER A 1 92 ? 30.898 -13.158 -23.083 1.00 51.94 92 SER A O 1
ATOM 745 N N . LEU A 1 93 ? 31.769 -11.955 -24.794 1.00 53.69 93 LEU A N 1
ATOM 746 C CA . LEU A 1 93 ? 31.919 -12.918 -25.893 1.00 53.69 93 LEU A CA 1
ATOM 747 C C . LEU A 1 93 ? 31.970 -12.152 -27.222 1.00 53.69 93 LEU A C 1
ATOM 749 O O . LEU A 1 93 ? 30.974 -12.001 -27.917 1.00 53.69 93 LEU A O 1
ATOM 753 N N . ALA A 1 94 ? 33.162 -11.660 -27.550 1.00 47.16 94 ALA A N 1
ATOM 754 C CA . ALA A 1 94 ? 33.600 -11.456 -28.926 1.00 47.16 94 ALA A CA 1
ATOM 755 C C . ALA A 1 94 ? 35.133 -11.419 -28.926 1.00 47.16 94 ALA A C 1
ATOM 757 O O . ALA A 1 94 ? 35.747 -10.358 -28.887 1.00 47.16 94 ALA A O 1
ATOM 758 N N . ILE A 1 95 ? 35.751 -12.598 -28.904 1.00 47.59 95 ILE A N 1
ATOM 759 C CA . ILE A 1 95 ? 37.097 -12.777 -29.447 1.00 47.59 95 ILE A CA 1
ATOM 760 C C . ILE A 1 95 ? 36.921 -13.823 -30.541 1.00 47.59 95 ILE A C 1
ATOM 762 O O . ILE A 1 95 ? 36.631 -14.981 -30.248 1.00 47.59 95 ILE A O 1
ATOM 766 N N . THR A 1 96 ? 36.974 -13.364 -31.788 1.00 53.84 96 THR A N 1
ATOM 767 C CA . THR A 1 96 ? 37.270 -14.198 -32.958 1.00 53.84 96 THR A CA 1
ATOM 768 C C . THR A 1 96 ? 38.637 -13.770 -33.453 1.00 53.84 96 THR A C 1
ATOM 770 O O . THR A 1 96 ? 38.891 -12.544 -33.402 1.00 53.84 96 THR A O 1
#

pLDDT: mean 87.96, std 17.25, range [45.88, 98.69]

Foldseek 3Di:
DFWAKEWWFADVQQWAADPVVLGIDRPDPCCCVPPLVPDPQWDAQNVVRGTIGIDDDPDDADRHHYHHDRVVVSVVSVDDPPPPDDPPPPDDDDDD

Sequence (96 aa):
MPQINHIHYATDKGEVYCCLRNRVVRLDEDHRSRFCSSCKMYNGDAGGRGVECLWDDLRDVSDPHLVTDPHKEWAANQKRKDSSYPDTRMSSLAIT

Mean predicted aligned error: 7.84 Å

Radius of gyration: 16.83 Å; Cα contacts (8 Å, |Δi|>4): 135; chains: 1; bounding box: 50×26×44 Å

Solvent-accessible surface area (backbone atoms only — not comparable to full-atom values): 5964 Å² total; per-residue (Å²): 127,74,64,36,43,32,39,32,37,37,40,98,82,32,32,26,53,36,74,96,76,70,42,71,42,63,71,45,70,68,42,42,67,68,46,48,74,74,38,91,36,56,69,52,57,51,85,77,50,34,35,25,34,43,43,78,61,89,66,96,69,58,79,65,29,82,36,72,49,31,66,63,48,47,57,60,73,65,58,75,77,64,87,86,60,82,80,89,81,80,86,88,88,85,86,130